Protein AF-A0A0C2VPF4-F1 (afdb_monomer)

Structure (mmCIF, N/CA/C/O backbone):
data_AF-A0A0C2VPF4-F1
#
_entry.id   AF-A0A0C2VPF4-F1
#
loop_
_atom_site.group_PDB
_atom_site.id
_atom_site.type_symbol
_atom_site.label_atom_id
_atom_site.label_alt_id
_atom_site.label_comp_id
_atom_site.label_asym_id
_atom_site.label_entity_id
_atom_site.label_seq_id
_atom_site.pdbx_PDB_ins_code
_atom_site.Cartn_x
_atom_site.Cartn_y
_atom_site.Cartn_z
_atom_site.occupancy
_atom_site.B_iso_or_equiv
_atom_site.auth_seq_id
_atom_site.auth_comp_id
_atom_site.auth_asym_id
_atom_site.auth_atom_id
_atom_site.pdbx_PDB_model_num
ATOM 1 N N . MET A 1 1 ? -31.551 62.924 37.460 1.00 54.66 1 MET A N 1
ATOM 2 C CA . MET A 1 1 ? -31.473 62.066 36.249 1.00 54.66 1 MET A CA 1
ATOM 3 C C . MET A 1 1 ? -30.153 61.297 36.089 1.00 54.66 1 MET A C 1
ATOM 5 O O . MET A 1 1 ? -30.202 60.174 35.614 1.00 54.66 1 MET A O 1
ATOM 9 N N . ARG A 1 2 ? -28.993 61.809 36.541 1.00 56.03 2 ARG A N 1
ATOM 10 C CA . ARG A 1 2 ? -27.672 61.165 36.336 1.00 56.03 2 ARG A CA 1
ATOM 11 C C . ARG A 1 2 ? -2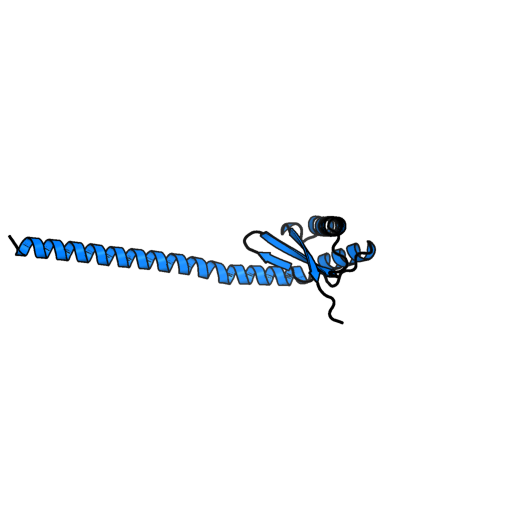7.481 59.780 36.994 1.00 56.03 2 ARG A C 1
ATOM 13 O O . ARG A 1 2 ? -26.841 58.923 36.407 1.00 56.03 2 ARG A O 1
ATOM 20 N N . LYS A 1 3 ? -28.084 59.518 38.164 1.00 55.19 3 LYS A N 1
ATOM 21 C CA . LYS A 1 3 ? -27.936 58.231 38.885 1.00 55.19 3 LYS A CA 1
ATOM 22 C C . LYS A 1 3 ? -28.612 57.036 38.186 1.00 55.19 3 LYS A C 1
ATOM 24 O O . LYS A 1 3 ? -28.096 55.930 38.261 1.00 55.19 3 LYS A O 1
ATOM 29 N N . LYS A 1 4 ? -29.728 57.257 37.473 1.00 56.31 4 LYS A N 1
ATOM 30 C CA . LYS A 1 4 ? -30.433 56.199 36.720 1.00 56.31 4 LYS A CA 1
ATOM 31 C C . LYS A 1 4 ? -29.653 55.774 35.468 1.00 56.31 4 LYS A C 1
ATOM 33 O O . LYS A 1 4 ? -29.591 54.591 35.174 1.00 56.31 4 LYS A O 1
ATOM 38 N N . LEU A 1 5 ? -29.001 56.725 34.793 1.00 59.06 5 LEU A N 1
ATOM 39 C CA . LEU A 1 5 ? -28.137 56.462 33.634 1.00 59.06 5 LEU A CA 1
ATOM 40 C C . LEU A 1 5 ? -26.911 55.616 34.002 1.00 59.06 5 LEU A C 1
ATOM 42 O O . LEU A 1 5 ? -26.599 54.663 33.300 1.00 59.06 5 LEU A O 1
ATOM 46 N N . ILE A 1 6 ? -26.274 55.904 35.142 1.00 63.75 6 ILE A N 1
ATOM 47 C CA . ILE A 1 6 ? -25.123 55.127 35.630 1.00 63.75 6 ILE A CA 1
ATOM 48 C C . ILE A 1 6 ? -25.530 53.678 35.938 1.00 63.75 6 ILE A C 1
ATOM 50 O O . ILE A 1 6 ? -24.809 52.748 35.589 1.00 63.75 6 ILE A O 1
ATOM 54 N N . PHE A 1 7 ? -26.706 53.477 36.541 1.00 64.50 7 PHE A N 1
ATOM 55 C CA . PHE A 1 7 ? -27.205 52.140 36.869 1.00 64.50 7 PHE A CA 1
ATOM 56 C C . PHE A 1 7 ? -27.530 51.314 35.612 1.00 64.50 7 PHE A C 1
ATOM 58 O O . PHE A 1 7 ? -27.211 50.131 35.554 1.00 64.50 7 PHE A O 1
ATOM 65 N N . ILE A 1 8 ? -28.090 51.948 34.575 1.00 65.44 8 ILE A N 1
ATOM 66 C CA . ILE A 1 8 ? -28.362 51.298 33.282 1.00 65.44 8 ILE A CA 1
ATOM 67 C C . ILE A 1 8 ? -27.052 50.916 32.579 1.00 65.44 8 ILE A C 1
ATOM 69 O O . ILE A 1 8 ? -26.933 49.790 32.103 1.00 65.44 8 ILE A O 1
ATOM 73 N N . CYS A 1 9 ? -26.046 51.801 32.584 1.00 62.06 9 CYS A N 1
ATOM 74 C CA . CYS A 1 9 ? -24.726 51.503 32.022 1.00 62.06 9 CYS A CA 1
ATOM 75 C C . CYS A 1 9 ? -24.033 50.328 32.732 1.00 62.06 9 CYS A C 1
ATOM 77 O O . CYS A 1 9 ? -23.428 49.484 32.072 1.00 62.06 9 CYS A O 1
ATOM 79 N N . LEU A 1 10 ? -24.146 50.240 34.062 1.00 67.00 10 LEU A N 1
ATOM 80 C CA . LEU A 1 10 ? -23.574 49.137 34.839 1.00 67.00 10 LEU A CA 1
ATOM 81 C C . LEU A 1 10 ? -24.249 47.800 34.521 1.00 67.00 10 LEU A C 1
ATOM 83 O O . LEU A 1 10 ? -23.554 46.808 34.317 1.00 67.00 10 LEU A O 1
ATOM 87 N N . ILE A 1 11 ? -25.581 47.777 34.409 1.00 68.56 11 ILE A N 1
ATOM 88 C CA . ILE A 1 11 ? -26.317 46.561 34.033 1.00 68.56 11 ILE A CA 1
ATOM 89 C C . ILE A 1 11 ? -25.955 46.139 32.605 1.00 68.56 11 ILE A C 1
ATOM 91 O O . ILE A 1 11 ? -25.679 44.963 32.377 1.00 68.56 11 ILE A O 1
ATOM 95 N N . SER A 1 12 ? -25.877 47.079 31.654 1.00 63.16 12 SER A N 1
ATOM 96 C CA . SER A 1 12 ? -25.485 46.746 30.278 1.00 63.16 12 SER A CA 1
ATOM 97 C C . SER A 1 12 ? -24.060 46.199 30.195 1.00 63.16 12 SER A C 1
ATOM 99 O O . SER A 1 12 ? -23.821 45.241 29.466 1.00 63.16 12 SER A O 1
ATOM 101 N N . LEU A 1 13 ? -23.127 46.748 30.982 1.00 67.38 13 LEU A N 1
ATOM 102 C CA . LEU A 1 13 ? -21.749 46.259 31.032 1.00 67.38 13 LEU A CA 1
ATOM 103 C C . LEU A 1 13 ? -21.697 44.826 31.584 1.00 67.38 13 LEU A C 1
ATOM 105 O O . LEU A 1 13 ? -20.981 43.983 31.053 1.00 67.38 13 LEU A O 1
ATOM 109 N N . LEU A 1 14 ? -22.497 44.536 32.612 1.00 70.12 14 LEU A N 1
ATOM 110 C CA . LEU A 1 14 ? -22.538 43.225 33.257 1.00 70.12 14 LEU A CA 1
ATOM 111 C C . LEU A 1 14 ? -23.118 42.149 32.327 1.00 70.12 14 LEU A C 1
ATOM 113 O O . LEU A 1 14 ? -22.583 41.043 32.258 1.00 70.12 14 LEU A O 1
ATOM 117 N N . VAL A 1 15 ? -24.144 42.496 31.540 1.00 66.50 15 VAL A N 1
ATOM 118 C CA . VAL A 1 15 ? -24.695 41.611 30.501 1.00 66.50 15 VAL A CA 1
ATOM 119 C C . VAL A 1 15 ? -23.650 41.328 29.420 1.00 66.50 15 VAL A C 1
ATOM 121 O O . VAL A 1 15 ? -23.446 40.162 29.095 1.00 66.50 15 VAL A O 1
ATOM 124 N N . ILE A 1 16 ? -22.934 42.349 28.931 1.00 66.88 16 ILE A N 1
ATOM 125 C CA . ILE A 1 16 ? -21.885 42.192 27.904 1.00 66.88 16 ILE A CA 1
ATOM 126 C C . ILE A 1 16 ? -20.739 41.301 28.400 1.00 66.88 16 ILE A C 1
ATOM 128 O O . ILE A 1 16 ? -20.285 40.420 27.675 1.00 66.88 16 ILE A O 1
ATOM 132 N N . VAL A 1 17 ? -20.282 41.486 29.641 1.00 65.00 17 VAL A N 1
ATOM 133 C CA . VAL A 1 17 ? -19.215 40.648 30.216 1.00 65.00 17 VAL A CA 1
ATOM 134 C C . VAL A 1 17 ? 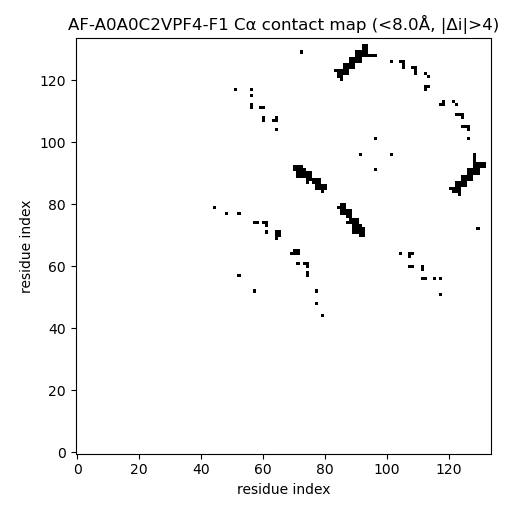-19.688 39.201 30.377 1.00 65.00 17 VAL A C 1
ATOM 136 O O . VAL A 1 17 ? -18.943 38.274 30.057 1.00 65.00 17 VAL A O 1
ATOM 139 N N . SER A 1 18 ? -20.935 38.992 30.812 1.00 58.75 18 SER A N 1
ATOM 140 C CA . SER A 1 18 ? -21.496 37.646 30.983 1.00 58.75 18 SER A CA 1
ATOM 141 C C . SER A 1 18 ? -21.664 36.896 29.657 1.00 58.75 18 SER A C 1
ATOM 143 O O . SER A 1 18 ? -21.317 35.717 29.579 1.00 58.75 18 SER A O 1
ATOM 145 N N . THR A 1 19 ? -22.110 37.570 28.590 1.00 60.06 19 THR A N 1
ATOM 146 C CA . THR A 1 19 ? -22.232 36.961 27.258 1.00 60.06 19 THR A CA 1
ATOM 147 C C . THR A 1 19 ? -20.867 36.666 26.656 1.00 60.06 19 THR A C 1
ATOM 149 O O . THR A 1 19 ? -20.684 35.585 26.099 1.00 60.06 19 THR A O 1
ATOM 152 N N . PHE A 1 20 ? -19.887 37.558 26.830 1.00 59.47 20 PHE A N 1
ATOM 153 C CA . PHE A 1 20 ? -18.517 37.324 26.371 1.00 59.47 20 PHE A CA 1
ATOM 154 C C . PHE A 1 20 ? -17.886 36.106 27.062 1.00 59.47 20 PHE A C 1
ATOM 156 O O . PHE A 1 20 ? -17.248 35.282 26.410 1.00 59.47 20 PHE A O 1
ATOM 163 N N . TYR A 1 21 ? -18.124 35.940 28.367 1.00 58.59 21 TYR A N 1
ATOM 164 C CA . TYR A 1 21 ? -17.644 34.784 29.126 1.00 58.59 21 TYR A CA 1
ATOM 165 C C . TYR A 1 21 ? -18.318 33.473 28.687 1.00 58.59 21 TYR A C 1
ATOM 167 O O . TYR A 1 21 ? -17.647 32.453 28.527 1.00 58.59 21 TYR A O 1
ATOM 175 N N . PHE A 1 22 ? -19.630 33.501 28.428 1.00 54.66 22 PHE A N 1
ATOM 176 C CA . PHE A 1 22 ? -20.379 32.328 27.963 1.00 54.66 22 PHE A CA 1
ATOM 177 C C . PHE A 1 22 ? -19.968 31.899 26.543 1.00 54.66 22 PHE A C 1
ATOM 179 O O . PHE A 1 22 ? -19.790 30.710 26.283 1.00 54.66 22 PHE A O 1
ATOM 186 N N . LEU A 1 23 ? -19.735 32.863 25.643 1.00 53.78 23 LEU A N 1
ATOM 187 C CA . LEU A 1 23 ? -19.184 32.623 24.304 1.00 53.78 23 LEU A CA 1
ATOM 188 C C . LEU A 1 23 ? -17.783 32.005 24.368 1.00 53.78 23 LEU A C 1
ATOM 190 O O . LEU A 1 23 ? -17.514 31.048 23.647 1.00 53.78 23 LEU A O 1
ATOM 194 N N . ASN A 1 24 ? -16.915 32.488 25.262 1.00 51.16 24 ASN A N 1
ATOM 195 C CA . ASN A 1 24 ? -15.571 31.929 25.420 1.00 51.16 24 ASN A CA 1
ATOM 196 C C . ASN A 1 24 ? -15.596 30.497 25.984 1.00 51.16 24 ASN A C 1
ATOM 198 O O . ASN A 1 24 ? -14.803 29.657 25.565 1.00 51.16 24 ASN A O 1
ATOM 202 N N . GLN A 1 25 ? -16.534 30.187 26.885 1.00 48.72 25 GLN A N 1
ATOM 203 C CA . GLN A 1 25 ? -16.735 28.824 27.393 1.00 48.72 25 GLN A CA 1
ATOM 204 C C . GLN A 1 25 ? -17.276 27.865 26.323 1.00 48.72 25 GLN A C 1
ATOM 206 O O . GLN A 1 25 ? -16.831 26.721 26.244 1.00 48.72 25 GLN A O 1
ATOM 211 N N . LEU A 1 26 ? -18.201 28.314 25.469 1.00 50.28 26 LEU A N 1
ATOM 212 C CA . LEU A 1 26 ? -18.677 27.515 24.332 1.00 50.28 26 LEU A CA 1
ATOM 213 C C . LEU A 1 26 ? -17.561 27.262 23.312 1.00 50.28 26 LEU A C 1
ATOM 215 O O . LEU A 1 26 ? -17.425 26.142 22.825 1.00 50.28 26 LEU A O 1
ATOM 219 N N . ASN A 1 27 ? -16.731 28.273 23.045 1.00 45.22 27 ASN A N 1
ATOM 220 C CA . ASN A 1 27 ? -15.617 28.155 22.109 1.00 45.22 27 ASN A CA 1
ATOM 221 C C . ASN A 1 27 ? -14.548 27.180 22.629 1.00 45.22 27 ASN A C 1
ATOM 223 O O . ASN A 1 27 ? -14.109 26.311 21.890 1.00 45.22 27 ASN A O 1
ATOM 227 N N . ASN A 1 28 ? -14.204 27.241 23.922 1.00 37.12 28 ASN A N 1
ATOM 228 C CA . ASN A 1 28 ? -13.236 26.322 24.532 1.00 37.12 28 ASN A CA 1
ATOM 229 C C . ASN A 1 28 ? -13.748 24.872 24.638 1.00 37.12 28 ASN A C 1
ATOM 231 O O . ASN A 1 28 ? -12.959 23.934 24.519 1.00 37.12 28 ASN A O 1
ATOM 235 N N . ASN A 1 29 ? -15.057 24.666 24.818 1.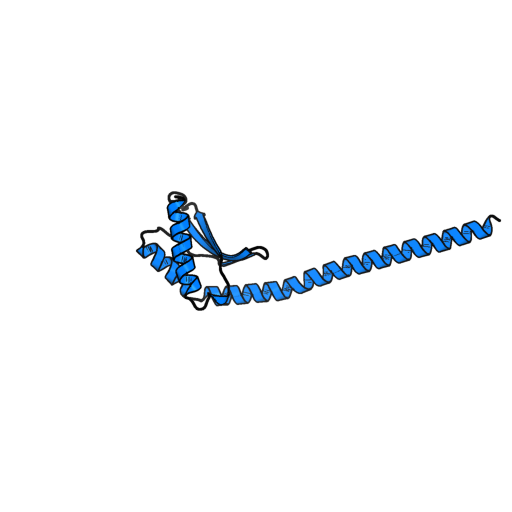00 42.22 29 ASN A N 1
ATOM 236 C CA . ASN A 1 29 ? -15.645 23.322 24.858 1.00 42.22 29 ASN A CA 1
ATOM 237 C C . ASN A 1 29 ? -15.750 22.668 23.469 1.00 42.22 29 ASN A C 1
ATOM 239 O O . ASN A 1 29 ? -15.601 21.449 23.365 1.00 42.22 29 ASN A O 1
ATOM 243 N N . ALA A 1 30 ? -15.946 23.452 22.402 1.00 42.53 30 ALA A N 1
ATOM 244 C CA . ALA A 1 30 ? -15.918 22.945 21.029 1.00 42.53 30 ALA A CA 1
ATOM 245 C C . ALA A 1 30 ? -14.514 22.441 20.638 1.00 42.53 30 ALA A C 1
ATOM 247 O O . ALA A 1 30 ? -14.383 21.355 20.070 1.00 42.53 30 ALA A O 1
ATOM 248 N N . THR A 1 31 ? -13.455 23.157 21.033 1.00 43.19 31 THR A N 1
ATOM 249 C CA . THR A 1 31 ? -12.063 22.737 20.790 1.00 43.19 31 THR A CA 1
ATOM 250 C C . THR A 1 31 ? -11.673 21.499 21.603 1.00 43.19 31 THR A C 1
ATOM 252 O O . THR A 1 31 ? -10.935 20.644 21.111 1.00 43.19 31 THR A O 1
ATOM 255 N N . ALA A 1 32 ? -12.199 21.358 22.826 1.00 41.03 32 ALA A N 1
ATOM 256 C CA . ALA A 1 32 ? -11.958 20.186 23.668 1.00 41.03 32 ALA A CA 1
ATOM 257 C C . ALA A 1 32 ? -12.630 18.913 23.114 1.00 41.03 32 ALA A C 1
ATOM 259 O O . ALA A 1 32 ? -12.034 17.836 23.161 1.00 41.03 32 ALA A O 1
ATOM 260 N N . GLN A 1 33 ? -13.828 19.021 22.525 1.00 43.22 33 GLN A N 1
ATOM 261 C CA . GLN A 1 33 ? -14.473 17.886 21.850 1.00 43.22 33 GLN A CA 1
ATOM 262 C C . GLN A 1 33 ? -13.725 17.467 20.577 1.00 43.22 33 GLN A C 1
ATOM 264 O O . GLN A 1 33 ? -13.598 16.272 20.328 1.00 43.22 33 GLN A O 1
ATOM 269 N N . GLN A 1 34 ? -13.141 18.417 19.840 1.00 43.09 34 GLN A N 1
ATOM 270 C CA . GLN A 1 34 ? -12.341 18.144 18.639 1.00 43.09 34 GLN A CA 1
ATOM 271 C C . GLN A 1 34 ? -10.989 17.466 18.952 1.00 43.09 34 GLN A C 1
ATOM 273 O O . GLN A 1 34 ? -10.495 16.669 18.153 1.00 43.09 34 GLN A O 1
ATOM 278 N N . GLN A 1 35 ? -10.413 17.723 20.133 1.00 43.38 35 GLN A N 1
ATOM 279 C CA . GLN A 1 35 ? -9.200 17.050 20.625 1.00 43.38 35 GLN A CA 1
ATOM 280 C C . GLN A 1 35 ? -9.462 15.661 21.236 1.00 43.38 35 GLN A C 1
ATOM 282 O O . GLN A 1 35 ? -8.582 14.805 21.201 1.00 43.38 35 GLN A O 1
ATOM 287 N N . LEU A 1 36 ? -10.658 15.396 21.768 1.00 43.62 36 LEU A N 1
ATOM 288 C CA . LEU A 1 36 ? -11.007 14.090 22.350 1.00 43.62 36 LEU A CA 1
ATOM 289 C C . LEU A 1 36 ? -11.414 13.045 21.299 1.00 43.62 36 LEU A C 1
ATOM 291 O O . LEU A 1 36 ? -11.139 11.860 21.497 1.00 43.62 36 LEU A O 1
ATOM 295 N N . THR A 1 37 ? -11.994 13.462 20.167 1.00 51.12 37 THR A N 1
ATOM 296 C CA . THR A 1 37 ? -12.157 12.586 18.992 1.00 51.12 37 THR A CA 1
ATOM 297 C C . THR A 1 37 ? -10.812 12.192 18.385 1.00 51.12 37 THR A C 1
ATOM 299 O O . THR A 1 37 ? -10.680 11.064 17.928 1.00 51.12 37 THR A O 1
ATOM 302 N N . SER A 1 38 ? -9.776 13.038 18.470 1.00 60.62 38 SER A N 1
ATOM 303 C CA . SER A 1 38 ? -8.492 12.736 17.829 1.00 60.62 38 SER A CA 1
ATOM 304 C C . SER A 1 38 ? -7.695 11.632 18.529 1.00 60.62 38 SER A C 1
ATOM 306 O O . SER A 1 38 ? -7.117 10.809 17.840 1.00 60.62 38 SER A O 1
ATOM 308 N N . SER A 1 39 ? -7.678 11.528 19.864 1.00 65.69 39 SER A N 1
ATOM 309 C CA . SER A 1 39 ? -6.811 10.532 20.525 1.00 65.69 39 SER A CA 1
ATOM 310 C C . SER A 1 39 ? -7.252 9.087 20.276 1.00 65.69 39 SER A C 1
ATOM 312 O O . SER A 1 39 ? -6.417 8.247 19.956 1.00 65.69 39 SER A O 1
ATOM 314 N N . LYS A 1 40 ? -8.551 8.790 20.420 1.00 74.00 40 LYS A N 1
ATOM 315 C CA . LYS A 1 40 ? -9.076 7.432 20.202 1.00 74.00 40 LYS A CA 1
ATOM 316 C C . LYS A 1 40 ? -9.104 7.069 18.725 1.00 74.00 40 LYS A C 1
ATOM 318 O O . LYS A 1 40 ? -8.754 5.955 18.365 1.00 74.00 40 LYS A O 1
ATOM 323 N N . GLU A 1 41 ? -9.480 8.011 17.865 1.00 75.19 41 GLU A N 1
ATOM 324 C CA . GLU A 1 41 ? -9.495 7.783 16.422 1.00 75.19 41 GLU A CA 1
ATOM 325 C C . GLU A 1 41 ? -8.073 7.582 15.877 1.00 75.19 41 GLU A C 1
ATOM 327 O O . GLU A 1 41 ? -7.846 6.666 15.090 1.00 75.19 41 GLU A O 1
ATOM 332 N N . VAL A 1 42 ? -7.089 8.355 16.354 1.00 78.38 42 VAL A N 1
ATOM 333 C CA . VAL A 1 42 ? -5.669 8.160 16.014 1.00 78.38 42 VAL A CA 1
ATOM 334 C C . VAL A 1 42 ? -5.167 6.805 16.503 1.00 78.38 42 VAL A C 1
ATOM 336 O O . VAL A 1 42 ? -4.498 6.114 15.737 1.00 78.38 42 VAL A O 1
ATOM 339 N N . GLU A 1 43 ? -5.504 6.395 17.726 1.00 81.81 43 GLU A N 1
ATOM 340 C CA . GLU A 1 43 ? -5.143 5.073 18.253 1.00 81.81 43 GLU A CA 1
ATOM 341 C C . GLU A 1 43 ? -5.772 3.944 17.420 1.00 81.81 43 GLU A C 1
ATOM 343 O O . GLU A 1 43 ? -5.086 3.006 17.015 1.00 81.81 43 GLU A O 1
ATOM 348 N N . GLU A 1 44 ? -7.053 4.059 17.062 1.00 84.69 44 GLU A N 1
ATOM 349 C CA . GLU A 1 44 ? -7.724 3.097 16.185 1.00 84.69 44 GLU A CA 1
ATOM 350 C C . GLU A 1 44 ? -7.106 3.038 14.783 1.00 84.69 44 GLU A C 1
ATOM 352 O O . GLU A 1 44 ? -6.975 1.952 14.209 1.00 84.69 44 GLU A O 1
ATOM 357 N N . ILE A 1 45 ? -6.736 4.185 14.209 1.00 83.31 45 ILE A N 1
ATOM 358 C CA . ILE A 1 45 ? -6.052 4.267 12.913 1.00 83.31 45 ILE A CA 1
ATOM 359 C C . ILE A 1 45 ? -4.672 3.612 13.008 1.00 83.31 45 ILE A C 1
ATOM 361 O O . ILE A 1 45 ? -4.319 2.830 12.126 1.00 83.31 45 ILE A O 1
ATOM 365 N N . GLN A 1 46 ? -3.911 3.870 14.073 1.00 82.62 46 GLN A N 1
ATOM 366 C CA . GLN A 1 46 ? -2.605 3.243 14.298 1.00 82.62 46 GLN A CA 1
ATOM 367 C C . GLN A 1 46 ? -2.734 1.724 14.433 1.00 82.62 46 GLN A C 1
ATOM 369 O O . GLN A 1 46 ? -2.048 0.994 13.720 1.00 82.62 46 GLN A O 1
ATOM 374 N N . LEU A 1 47 ? -3.679 1.237 15.241 1.00 86.88 47 LEU A N 1
ATOM 375 C CA . LEU A 1 47 ? -3.946 -0.196 15.392 1.00 86.88 47 LEU A CA 1
ATOM 376 C C . LEU A 1 47 ? -4.353 -0.848 14.064 1.00 86.88 47 LEU A C 1
ATOM 378 O O . LEU A 1 47 ? -3.843 -1.914 13.710 1.00 86.88 47 LEU A O 1
ATOM 382 N N . LYS A 1 48 ? -5.240 -0.207 13.290 1.00 88.06 48 LYS A N 1
ATOM 383 C CA . LYS A 1 48 ? -5.618 -0.683 11.947 1.00 88.06 48 LYS A CA 1
ATOM 384 C C . LYS A 1 48 ? -4.408 -0.705 11.015 1.00 88.06 48 LYS A C 1
ATOM 386 O O . LYS A 1 48 ? -4.224 -1.681 10.294 1.00 88.06 48 LYS A O 1
ATOM 391 N N . MET A 1 49 ? -3.565 0.326 11.044 1.00 85.44 49 MET A N 1
ATOM 392 C CA . MET A 1 49 ? -2.348 0.397 10.235 1.00 85.44 49 MET A CA 1
ATOM 393 C C . MET A 1 49 ? -1.368 -0.727 10.593 1.00 85.44 49 MET A C 1
ATOM 395 O O . MET A 1 49 ? -0.874 -1.407 9.698 1.00 85.44 49 MET A O 1
ATOM 399 N N . GLU A 1 50 ? -1.139 -0.987 11.881 1.00 85.69 50 GLU A N 1
ATOM 400 C CA . GLU A 1 50 ? -0.303 -2.098 12.347 1.00 85.69 50 GLU A CA 1
ATOM 401 C C . GLU A 1 50 ? -0.848 -3.464 11.924 1.00 85.69 50 GLU A C 1
ATOM 403 O O . GLU A 1 50 ? -0.082 -4.343 11.526 1.00 85.69 50 GLU A O 1
ATOM 408 N N . GLN A 1 51 ? -2.168 -3.657 11.995 1.00 87.12 51 GLN A N 1
ATOM 409 C CA . GLN A 1 51 ? -2.814 -4.883 11.527 1.00 87.12 51 GLN A CA 1
ATOM 410 C C . GLN A 1 51 ? -2.650 -5.058 10.017 1.00 87.12 51 GLN A C 1
ATOM 412 O O . GLN A 1 51 ? -2.263 -6.134 9.563 1.00 87.12 51 GLN A O 1
ATOM 417 N N . MET A 1 52 ? -2.901 -4.004 9.240 1.00 87.81 52 MET A N 1
ATOM 418 C CA . MET A 1 52 ? -2.770 -4.049 7.786 1.00 87.81 52 MET A CA 1
ATOM 419 C C . MET A 1 52 ? -1.321 -4.255 7.355 1.00 87.81 52 MET A C 1
ATOM 421 O O . MET A 1 52 ? -1.089 -5.052 6.456 1.00 87.81 52 MET A O 1
ATOM 425 N N . ASN A 1 53 ? -0.342 -3.644 8.030 1.00 83.81 53 ASN A N 1
ATOM 426 C CA . ASN A 1 53 ? 1.088 -3.834 7.748 1.00 83.81 53 ASN A CA 1
ATOM 427 C C . ASN A 1 53 ? 1.553 -5.297 7.897 1.00 83.81 53 ASN A C 1
ATOM 429 O O . ASN A 1 53 ? 2.610 -5.653 7.381 1.00 83.81 53 ASN A O 1
ATOM 433 N N . LYS A 1 54 ? 0.777 -6.158 8.572 1.00 85.69 54 LYS A N 1
ATOM 434 C CA . LYS A 1 54 ? 1.028 -7.610 8.649 1.00 85.69 54 LYS A CA 1
ATOM 435 C C . LYS A 1 54 ? 0.445 -8.391 7.465 1.00 85.69 54 LYS A C 1
ATOM 437 O O . LYS A 1 54 ? 0.757 -9.572 7.311 1.00 85.69 54 LYS A O 1
ATOM 442 N N . SER A 1 55 ? -0.412 -7.774 6.651 1.00 88.44 55 SER A N 1
ATOM 443 C CA . SER A 1 55 ? -0.974 -8.400 5.455 1.00 88.44 55 SER A CA 1
ATOM 444 C C . SER A 1 55 ? 0.117 -8.665 4.418 1.00 88.44 55 SER A C 1
ATOM 446 O O . SER A 1 55 ? 1.009 -7.850 4.181 1.00 88.44 55 SER A O 1
ATOM 448 N N . LYS A 1 56 ? 0.009 -9.813 3.743 1.00 90.44 56 LYS A N 1
ATOM 449 C CA . LYS A 1 56 ? 0.895 -10.181 2.632 1.00 90.44 56 LYS A CA 1
ATOM 450 C C . LYS A 1 56 ? 0.547 -9.457 1.329 1.00 90.44 56 LYS A C 1
ATOM 452 O O . LYS A 1 56 ? 1.311 -9.565 0.375 1.00 90.44 56 LYS A O 1
ATOM 457 N N . VAL A 1 57 ? -0.564 -8.719 1.279 1.00 91.50 57 VAL A N 1
ATOM 458 C CA . VAL A 1 57 ? -1.037 -8.002 0.084 1.00 91.50 57 VAL A CA 1
ATOM 459 C C . VAL A 1 57 ? 0.012 -7.021 -0.434 1.00 91.50 57 VAL A C 1
ATOM 461 O O . VAL A 1 57 ? 0.260 -6.967 -1.634 1.00 91.50 57 VAL A O 1
ATOM 464 N N . PHE A 1 58 ? 0.708 -6.302 0.448 1.00 89.06 58 PHE A N 1
ATOM 465 C CA . PHE A 1 58 ? 1.752 -5.362 0.019 1.00 89.06 58 PHE A CA 1
ATOM 466 C C . PHE A 1 58 ? 2.960 -6.064 -0.608 1.00 89.06 58 PHE A C 1
ATOM 468 O O . PHE A 1 58 ? 3.509 -5.579 -1.599 1.00 89.06 58 PHE A O 1
ATOM 475 N N . ASN A 1 59 ? 3.317 -7.248 -0.102 1.00 88.56 59 ASN A N 1
ATOM 476 C CA . ASN A 1 59 ? 4.354 -8.076 -0.715 1.00 88.56 59 ASN A CA 1
ATOM 477 C C . ASN A 1 59 ? 3.898 -8.588 -2.083 1.00 88.56 59 ASN A C 1
ATOM 479 O O . ASN A 1 59 ? 4.650 -8.478 -3.040 1.00 88.56 59 ASN A O 1
ATOM 483 N N . GLN A 1 60 ? 2.644 -9.035 -2.215 1.00 91.62 60 GLN A N 1
ATOM 484 C CA . GLN A 1 60 ? 2.087 -9.454 -3.508 1.00 91.62 60 GLN A CA 1
ATOM 485 C C . GLN A 1 60 ? 2.112 -8.326 -4.545 1.00 91.62 60 GLN A C 1
ATOM 487 O O . GLN A 1 60 ? 2.382 -8.580 -5.718 1.00 91.62 60 GLN A O 1
ATOM 492 N N . ILE A 1 61 ? 1.856 -7.081 -4.130 1.00 91.75 61 ILE A N 1
ATOM 493 C CA . ILE A 1 61 ? 1.988 -5.917 -5.013 1.00 91.75 61 ILE A CA 1
ATOM 494 C C . ILE A 1 61 ? 3.445 -5.745 -5.444 1.00 91.75 61 ILE A C 1
ATOM 496 O O . ILE A 1 61 ? 3.711 -5.638 -6.639 1.00 91.75 61 ILE A O 1
ATOM 500 N N . THR A 1 62 ? 4.391 -5.768 -4.502 1.00 89.38 62 THR A N 1
ATOM 501 C CA . THR A 1 62 ? 5.826 -5.664 -4.813 1.00 89.38 62 THR A CA 1
ATOM 502 C C . THR A 1 62 ? 6.292 -6.775 -5.753 1.00 89.38 62 THR A C 1
ATOM 504 O O . THR A 1 62 ? 6.990 -6.492 -6.729 1.00 89.38 62 THR A O 1
ATOM 507 N N . ASP A 1 63 ? 5.860 -8.012 -5.521 1.00 91.06 63 ASP A N 1
ATOM 508 C CA . ASP A 1 63 ? 6.182 -9.169 -6.356 1.00 91.06 63 ASP A CA 1
ATOM 509 C C . ASP A 1 63 ? 5.603 -9.003 -7.763 1.00 91.06 63 ASP A C 1
ATOM 511 O O . ASP A 1 63 ? 6.309 -9.187 -8.756 1.00 91.06 63 ASP A O 1
ATOM 515 N N . LYS A 1 64 ? 4.334 -8.588 -7.871 1.00 92.88 64 LYS A N 1
ATOM 516 C CA . LYS A 1 64 ? 3.667 -8.374 -9.162 1.00 92.88 64 LYS A CA 1
ATOM 517 C C . LYS A 1 64 ? 4.313 -7.233 -9.944 1.00 92.88 64 LYS A C 1
ATOM 519 O O . LYS A 1 64 ? 4.505 -7.360 -11.151 1.00 92.88 64 LYS A O 1
ATOM 524 N N . LEU A 1 65 ? 4.693 -6.142 -9.283 1.00 91.62 65 LEU A N 1
ATOM 525 C CA . LEU A 1 65 ? 5.418 -5.038 -9.916 1.00 91.62 65 LEU A CA 1
ATOM 526 C C . LEU A 1 65 ? 6.824 -5.469 -10.360 1.00 91.62 65 LEU A C 1
ATOM 528 O O . LEU A 1 65 ? 7.228 -5.181 -11.485 1.00 91.62 65 LEU A O 1
ATOM 532 N N . THR A 1 66 ? 7.540 -6.226 -9.528 1.00 89.56 66 THR A N 1
ATOM 533 C CA . THR A 1 66 ? 8.872 -6.749 -9.867 1.00 89.56 66 THR A CA 1
ATOM 534 C C . THR A 1 66 ? 8.808 -7.720 -11.050 1.00 89.56 66 THR A C 1
ATOM 536 O O . THR A 1 66 ? 9.623 -7.624 -11.966 1.00 89.56 66 THR A O 1
ATOM 539 N N . ALA A 1 67 ? 7.794 -8.590 -11.098 1.00 91.56 67 ALA A N 1
ATOM 540 C CA . ALA A 1 67 ? 7.545 -9.498 -12.220 1.00 91.56 67 ALA A CA 1
ATOM 541 C C . ALA A 1 67 ? 7.229 -8.760 -13.536 1.00 91.56 67 ALA A C 1
ATOM 543 O O . ALA A 1 67 ? 7.522 -9.272 -14.613 1.00 91.56 67 ALA A O 1
ATOM 544 N N . ASN A 1 68 ? 6.682 -7.542 -13.459 1.00 89.88 68 ASN A N 1
ATOM 545 C CA . ASN A 1 68 ? 6.470 -6.652 -14.606 1.00 89.88 68 ASN A CA 1
ATOM 546 C C . ASN A 1 68 ? 7.685 -5.743 -14.896 1.00 89.88 68 ASN A C 1
ATOM 548 O O . ASN A 1 68 ? 7.568 -4.761 -15.624 1.00 89.88 68 ASN A O 1
ATOM 552 N N . ASN A 1 69 ? 8.867 -6.073 -14.362 1.00 88.19 69 ASN A N 1
ATOM 553 C CA . ASN A 1 69 ? 10.128 -5.347 -14.552 1.00 88.19 69 ASN A CA 1
ATOM 554 C C . ASN A 1 69 ? 10.157 -3.918 -13.976 1.00 88.19 69 ASN A C 1
ATOM 556 O O . ASN A 1 69 ? 11.015 -3.112 -14.357 1.00 88.19 69 ASN A O 1
ATOM 560 N N . TYR A 1 70 ? 9.276 -3.585 -13.028 1.00 87.75 70 TYR A N 1
ATOM 561 C CA . TYR A 1 70 ? 9.399 -2.333 -12.283 1.00 87.75 70 TYR A CA 1
ATOM 562 C C . TYR A 1 70 ? 10.416 -2.494 -11.154 1.00 87.75 70 TYR A C 1
ATOM 564 O O . TYR A 1 70 ? 10.318 -3.385 -10.313 1.00 87.75 70 TYR A O 1
ATOM 572 N N . LYS A 1 71 ? 11.394 -1.586 -11.095 1.00 84.25 71 LYS A N 1
ATOM 573 C CA . LYS A 1 71 ? 12.315 -1.496 -9.958 1.00 84.25 71 LYS A CA 1
ATOM 574 C C . LYS A 1 71 ? 11.616 -0.772 -8.808 1.00 84.25 71 LYS A C 1
ATOM 576 O O . LYS A 1 71 ? 11.400 0.434 -8.904 1.00 84.25 71 LYS A O 1
ATOM 581 N N . ILE A 1 72 ? 11.299 -1.497 -7.739 1.00 81.38 72 ILE A N 1
ATOM 582 C CA . ILE A 1 72 ? 10.667 -0.972 -6.522 1.00 81.38 72 ILE A CA 1
ATOM 583 C C . ILE A 1 72 ? 11.721 -0.909 -5.412 1.00 81.38 72 ILE A C 1
ATOM 585 O O . ILE A 1 72 ? 12.464 -1.865 -5.204 1.00 81.38 72 ILE A O 1
ATOM 589 N N . LEU A 1 73 ? 11.831 0.2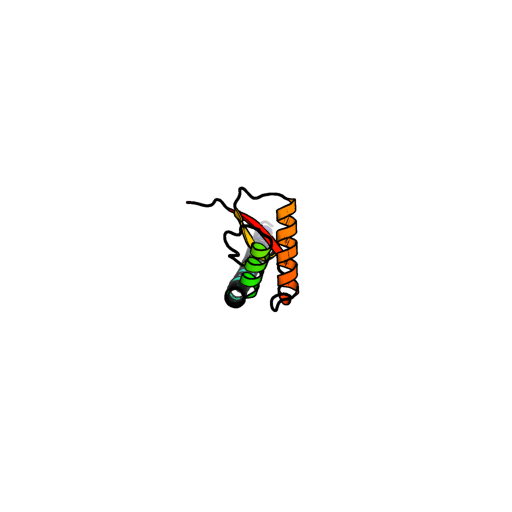34 -4.731 1.00 73.44 73 LEU A N 1
ATOM 590 C CA . LEU A 1 73 ? 12.753 0.407 -3.595 1.00 73.44 73 LEU A CA 1
ATOM 591 C C . LEU A 1 73 ? 12.135 -0.086 -2.282 1.00 73.44 73 LEU A C 1
ATOM 593 O O . LEU A 1 73 ? 12.850 -0.418 -1.341 1.00 73.44 73 LEU A O 1
ATOM 597 N N . GLY A 1 74 ? 10.808 -0.133 -2.246 1.00 65.12 74 GLY A N 1
ATOM 598 C CA . GLY A 1 74 ? 9.993 -0.704 -1.188 1.00 65.12 74 GLY A CA 1
ATOM 599 C C . GLY A 1 74 ? 8.532 -0.296 -1.372 1.00 65.12 74 GLY A C 1
ATOM 600 O O . GLY A 1 74 ? 8.236 0.761 -1.934 1.00 65.12 74 GLY A O 1
ATOM 601 N N . SER A 1 75 ? 7.616 -1.131 -0.896 1.00 60.22 75 SER A N 1
ATOM 602 C CA . SER A 1 75 ? 6.211 -0.774 -0.700 1.00 60.22 75 SER A CA 1
ATOM 603 C C . SER A 1 75 ? 5.998 -0.478 0.779 1.00 60.22 75 SER A C 1
ATOM 605 O O . SER A 1 75 ? 5.516 -1.325 1.535 1.00 60.22 75 SER A O 1
ATOM 607 N N . THR A 1 76 ? 6.470 0.677 1.228 1.00 59.06 76 THR A N 1
ATOM 608 C CA . THR A 1 76 ? 6.510 0.979 2.657 1.00 59.06 76 THR A CA 1
ATOM 609 C C . THR A 1 76 ? 5.663 2.200 2.946 1.00 59.06 76 THR A C 1
ATOM 611 O O . THR A 1 76 ? 5.818 3.243 2.321 1.00 59.06 76 THR A O 1
ATOM 614 N N . ALA A 1 77 ? 4.839 2.045 3.976 1.00 60.47 77 ALA A N 1
ATOM 615 C CA . ALA A 1 77 ? 3.973 3.038 4.587 1.00 60.47 77 ALA A CA 1
ATOM 616 C C . ALA A 1 77 ? 2.625 3.211 3.886 1.00 60.47 77 ALA A C 1
ATOM 618 O O . ALA A 1 77 ? 2.412 4.079 3.041 1.00 60.47 77 ALA A O 1
ATOM 619 N N . ILE A 1 78 ? 1.667 2.418 4.364 1.00 68.44 78 ILE A N 1
ATOM 620 C CA . ILE A 1 78 ? 0.297 2.900 4.472 1.00 68.44 78 ILE A CA 1
ATOM 621 C C . ILE A 1 78 ? 0.343 4.252 5.192 1.00 68.44 78 ILE A C 1
ATOM 623 O O . ILE A 1 78 ? 0.903 4.357 6.282 1.00 68.44 78 ILE A O 1
ATOM 627 N N . GLN A 1 79 ? -0.245 5.279 4.597 1.00 76.75 79 GLN A N 1
ATOM 628 C CA . GLN A 1 79 ? -0.537 6.533 5.276 1.00 76.75 79 GLN A CA 1
ATOM 629 C C . GLN A 1 79 ? -2.045 6.680 5.409 1.00 76.75 79 GLN A C 1
ATOM 631 O O . GLN A 1 79 ? -2.804 6.206 4.567 1.00 76.75 79 GLN A O 1
ATOM 636 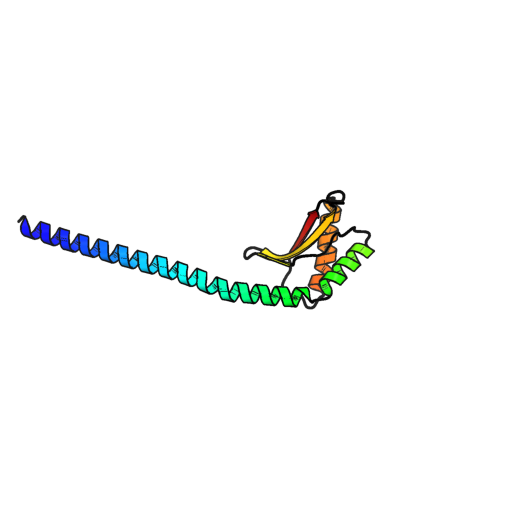N N . TYR A 1 80 ? -2.478 7.339 6.475 1.00 69.31 80 TYR A N 1
ATOM 637 C CA . TYR A 1 80 ? -3.853 7.787 6.610 1.00 69.31 80 TYR A CA 1
ATOM 638 C C . TYR A 1 80 ? -3.869 9.309 6.566 1.00 69.31 80 TYR A C 1
ATOM 640 O O . TYR A 1 80 ? -3.135 9.963 7.308 1.00 69.31 80 TYR A O 1
ATOM 648 N N . ASN A 1 81 ? -4.694 9.864 5.688 1.00 73.69 81 ASN A N 1
ATOM 649 C CA . ASN A 1 81 ? -4.978 11.289 5.627 1.00 73.69 81 ASN A CA 1
ATOM 650 C C . ASN A 1 81 ? -6.497 11.464 5.727 1.00 73.69 81 ASN A C 1
ATOM 652 O O . ASN A 1 81 ? -7.229 10.823 4.985 1.00 73.69 81 ASN A O 1
ATOM 656 N N . VAL A 1 82 ? -6.968 12.350 6.605 1.00 67.12 82 VAL A N 1
ATOM 657 C CA . VAL A 1 82 ? -8.401 12.646 6.781 1.00 67.12 82 VAL A CA 1
ATOM 658 C C . VAL A 1 82 ? -9.075 13.054 5.460 1.00 67.12 82 VAL A C 1
ATOM 660 O O . VAL A 1 82 ? -10.228 12.711 5.229 1.00 67.12 82 VAL A O 1
ATOM 663 N N . GLU A 1 83 ? -8.351 13.727 4.566 1.00 73.88 83 GLU A N 1
ATOM 664 C CA . GLU A 1 83 ? -8.860 14.173 3.263 1.00 73.88 83 GLU A CA 1
ATOM 665 C C . GLU A 1 83 ? -8.934 13.045 2.224 1.00 73.88 83 GLU A C 1
ATOM 667 O O . GLU A 1 83 ? -9.848 13.017 1.406 1.00 73.88 83 GLU A O 1
ATOM 672 N N . ASN A 1 84 ? -7.961 12.126 2.231 1.00 69.00 84 ASN A N 1
ATOM 673 C CA . ASN A 1 84 ? -7.760 11.137 1.159 1.00 69.00 84 ASN A CA 1
ATOM 674 C C . ASN A 1 84 ? -7.973 9.682 1.615 1.00 69.00 84 ASN A C 1
ATOM 676 O O . ASN A 1 84 ? -7.794 8.753 0.828 1.00 69.00 84 ASN A O 1
ATOM 680 N N . GLY A 1 85 ? -8.322 9.476 2.884 1.00 84.81 85 GLY A N 1
ATOM 681 C CA . GLY A 1 85 ? -8.431 8.171 3.520 1.00 84.81 85 GLY A CA 1
ATOM 682 C C . GLY A 1 85 ? -7.095 7.429 3.589 1.00 84.81 85 GLY A C 1
ATOM 683 O O . GLY A 1 85 ? -6.038 8.004 3.870 1.00 84.81 85 GLY A O 1
ATOM 684 N N . TRP A 1 86 ? -7.155 6.121 3.348 1.00 88.38 86 TRP A N 1
ATOM 685 C CA . TRP A 1 86 ? -5.986 5.252 3.312 1.00 88.38 86 TRP A CA 1
ATOM 686 C C . TRP A 1 86 ? -5.223 5.416 1.995 1.00 88.38 86 TRP A C 1
ATOM 688 O O . TRP A 1 86 ? -5.791 5.345 0.904 1.00 88.38 86 TRP A O 1
ATOM 698 N N . VAL A 1 87 ? -3.913 5.609 2.095 1.00 88.44 87 V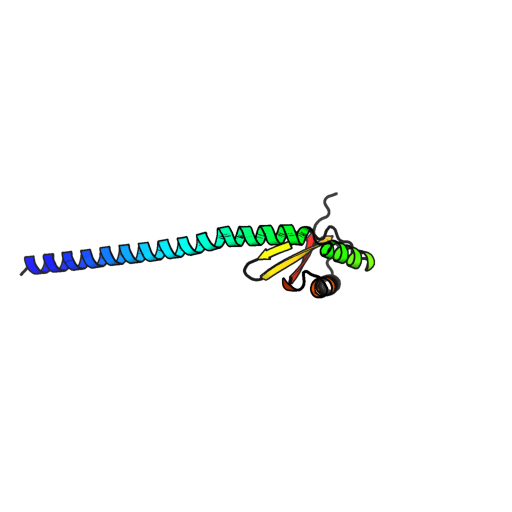AL A N 1
ATOM 699 C CA . VAL A 1 87 ? -3.001 5.802 0.967 1.00 88.44 87 VAL A CA 1
ATOM 700 C C . VAL A 1 87 ? -1.930 4.725 1.024 1.00 88.44 87 VAL A C 1
ATOM 702 O O . VAL A 1 87 ? -1.214 4.605 2.015 1.00 88.44 87 VAL A O 1
ATOM 705 N N . PHE A 1 88 ? -1.798 3.950 -0.043 1.00 89.81 88 PHE A N 1
ATOM 706 C CA . PHE A 1 88 ? -0.715 2.997 -0.228 1.00 89.81 88 PHE A CA 1
ATOM 707 C C . PHE A 1 88 ? 0.408 3.645 -1.039 1.00 89.81 88 PHE A C 1
ATOM 709 O O . PHE A 1 88 ? 0.183 4.133 -2.150 1.00 89.81 88 PHE A O 1
ATOM 716 N N . ILE A 1 89 ? 1.613 3.671 -0.468 1.00 88.50 89 ILE A N 1
ATOM 717 C CA . ILE A 1 89 ? 2.771 4.347 -1.051 1.00 88.50 89 ILE A CA 1
ATOM 718 C C . ILE A 1 89 ? 3.745 3.335 -1.640 1.00 88.50 89 ILE A C 1
ATOM 720 O O . ILE A 1 89 ? 4.112 2.346 -1.004 1.00 88.50 89 ILE A O 1
ATOM 724 N N . ILE A 1 90 ? 4.182 3.622 -2.863 1.00 88.44 90 ILE A N 1
ATOM 725 C CA . ILE A 1 90 ? 5.149 2.818 -3.604 1.00 88.44 90 ILE A CA 1
ATOM 726 C C . ILE A 1 90 ? 6.349 3.699 -3.921 1.00 88.44 90 ILE A C 1
ATOM 728 O O . ILE A 1 90 ? 6.239 4.645 -4.705 1.00 88.44 90 ILE A O 1
ATOM 732 N N . ASP A 1 91 ? 7.496 3.373 -3.330 1.00 86.06 91 ASP A N 1
ATOM 733 C CA . ASP A 1 91 ? 8.744 4.083 -3.583 1.00 86.06 91 ASP A CA 1
ATOM 734 C C . ASP A 1 91 ? 9.440 3.488 -4.818 1.00 86.06 91 ASP A C 1
ATOM 736 O O . ASP A 1 91 ? 9.840 2.317 -4.833 1.00 86.06 91 ASP A O 1
ATOM 740 N N . ILE A 1 92 ? 9.642 4.312 -5.848 1.00 86.25 92 ILE A N 1
ATOM 741 C CA . ILE A 1 92 ? 10.388 3.949 -7.062 1.00 86.25 92 ILE A CA 1
ATOM 742 C C . ILE A 1 92 ? 11.665 4.783 -7.194 1.00 86.25 92 ILE A C 1
ATOM 744 O O . ILE A 1 92 ? 11.720 5.908 -6.700 1.00 86.25 92 ILE A O 1
ATOM 748 N N . PRO A 1 93 ? 12.709 4.306 -7.889 1.00 83.81 93 PRO A N 1
ATOM 749 C CA . PRO A 1 93 ? 13.870 5.126 -8.205 1.00 83.81 93 PRO A CA 1
ATOM 750 C C . PRO A 1 93 ? 13.470 6.380 -8.981 1.00 83.81 93 PRO A C 1
ATOM 752 O O . PRO A 1 93 ? 12.765 6.293 -9.987 1.00 83.81 93 PRO A O 1
ATOM 755 N N . LYS A 1 94 ? 13.987 7.546 -8.576 1.00 80.88 94 LYS A N 1
ATOM 756 C CA . LYS A 1 94 ? 13.712 8.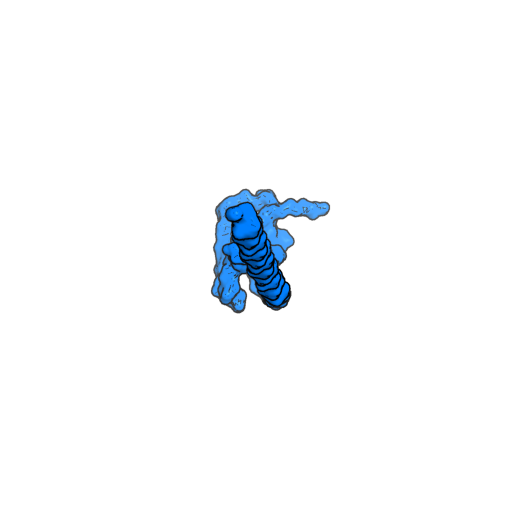827 -9.254 1.00 80.88 94 LYS A CA 1
ATOM 757 C C . LYS A 1 94 ? 14.023 8.813 -10.758 1.00 80.88 94 LYS A C 1
ATOM 759 O O . LYS A 1 94 ? 13.332 9.472 -11.527 1.00 80.88 94 LYS A O 1
ATOM 764 N N . VAL A 1 95 ? 15.023 8.036 -11.175 1.00 75.38 95 VAL A N 1
ATOM 765 C CA . VAL A 1 95 ? 15.416 7.865 -12.587 1.00 75.38 95 VAL A CA 1
ATOM 766 C C . VAL A 1 95 ? 14.364 7.152 -13.447 1.00 75.38 95 VAL A C 1
ATOM 768 O O . VAL A 1 95 ? 14.430 7.234 -14.666 1.00 75.38 95 VAL A O 1
ATOM 771 N N . ASN A 1 96 ? 13.374 6.497 -12.832 1.00 63.62 96 ASN A N 1
ATOM 772 C CA . ASN A 1 96 ? 12.337 5.724 -13.521 1.00 63.62 96 ASN A CA 1
ATOM 773 C C . ASN A 1 96 ? 10.988 6.458 -13.603 1.00 63.62 96 ASN A C 1
ATOM 775 O O . ASN A 1 96 ? 9.961 5.819 -13.835 1.00 63.62 96 ASN A O 1
ATOM 779 N N . ARG A 1 97 ? 10.965 7.781 -13.395 1.00 66.44 97 ARG A N 1
ATOM 780 C CA . ARG A 1 97 ? 9.726 8.567 -13.409 1.00 66.44 97 ARG A CA 1
ATOM 781 C C . ARG A 1 97 ? 9.272 8.862 -14.841 1.00 66.44 97 ARG A C 1
ATOM 783 O O . ARG A 1 97 ? 9.539 9.927 -15.385 1.00 66.44 97 ARG A O 1
ATOM 790 N N . ASP A 1 98 ? 8.568 7.902 -15.415 1.00 74.81 98 ASP A N 1
ATOM 791 C CA . ASP A 1 98 ? 7.753 8.064 -16.616 1.00 74.81 98 ASP A CA 1
ATOM 792 C C . ASP A 1 98 ? 6.282 8.099 -16.182 1.00 74.81 98 ASP A C 1
ATOM 794 O O . ASP A 1 98 ? 5.851 7.236 -15.415 1.00 74.81 98 ASP A O 1
ATOM 798 N N . ALA A 1 99 ? 5.523 9.099 -16.635 1.00 72.25 99 ALA A N 1
ATOM 799 C CA . ALA A 1 99 ? 4.112 9.251 -16.278 1.00 72.25 99 ALA A CA 1
ATOM 800 C C . ALA A 1 99 ? 3.272 8.033 -16.704 1.00 72.25 99 ALA A C 1
ATOM 802 O O . ALA A 1 99 ? 2.355 7.642 -15.987 1.00 72.25 99 ALA A O 1
ATOM 803 N N . THR A 1 100 ? 3.631 7.384 -17.816 1.00 72.94 100 THR A N 1
ATOM 804 C CA . THR A 1 100 ? 2.968 6.157 -18.287 1.00 72.94 100 THR A CA 1
ATOM 805 C C . THR A 1 100 ? 3.195 5.013 -17.299 1.00 72.94 100 THR A C 1
ATOM 807 O O . THR A 1 100 ? 2.256 4.335 -16.890 1.00 72.94 100 THR A O 1
ATOM 810 N N . LYS A 1 101 ? 4.436 4.867 -16.817 1.00 85.06 101 LYS A N 1
ATOM 811 C CA . LYS A 1 101 ? 4.796 3.855 -15.814 1.00 85.06 101 LYS A CA 1
ATOM 812 C C . LYS A 1 101 ? 4.146 4.135 -14.463 1.00 85.06 101 LYS A C 1
ATOM 814 O O . LYS A 1 101 ? 3.816 3.199 -13.745 1.00 85.06 101 LYS A O 1
ATOM 819 N N . GLU A 1 102 ? 3.956 5.405 -14.105 1.00 89.75 102 GLU A N 1
ATOM 820 C CA . GLU A 1 102 ? 3.271 5.788 -12.867 1.00 89.75 102 GLU A CA 1
ATOM 821 C C . GLU A 1 102 ? 1.825 5.268 -12.839 1.00 89.75 102 GLU A C 1
ATOM 823 O O . GLU A 1 102 ? 1.414 4.646 -11.857 1.00 89.75 102 GLU A O 1
ATOM 828 N N . GLU A 1 103 ? 1.071 5.473 -13.920 1.00 91.81 103 GLU A N 1
ATOM 829 C CA . GLU A 1 103 ? -0.323 5.020 -14.020 1.00 91.81 103 GLU A CA 1
ATOM 830 C C . GLU A 1 103 ? -0.446 3.496 -14.130 1.00 91.81 103 GLU A C 1
ATOM 832 O O . GLU A 1 103 ? -1.343 2.898 -13.526 1.00 91.81 103 GLU A O 1
ATOM 837 N N . GLU A 1 104 ? 0.486 2.834 -14.817 1.00 92.50 104 GLU A N 1
ATOM 838 C CA . GLU A 1 104 ? 0.550 1.369 -14.847 1.00 92.50 104 GLU A CA 1
ATOM 839 C C . GLU A 1 104 ? 0.802 0.785 -13.449 1.00 92.50 104 GLU A C 1
ATOM 841 O O . GLU A 1 104 ? 0.080 -0.116 -13.012 1.00 92.50 104 GLU A O 1
ATOM 846 N N . ILE A 1 105 ? 1.764 1.341 -12.700 1.00 92.00 105 ILE A N 1
ATOM 847 C CA . ILE A 1 105 ? 2.046 0.928 -11.317 1.00 92.00 105 ILE A CA 1
ATOM 848 C C . ILE A 1 105 ? 0.806 1.124 -10.438 1.00 92.00 105 ILE A C 1
ATOM 850 O O . ILE A 1 105 ? 0.447 0.218 -9.676 1.00 92.00 105 ILE A O 1
ATOM 854 N N . LYS A 1 106 ? 0.126 2.276 -10.547 1.00 93.88 106 LYS A N 1
ATOM 855 C CA . LYS A 1 106 ? -1.126 2.533 -9.814 1.00 93.88 106 LYS A CA 1
ATOM 856 C C . LYS A 1 106 ? -2.194 1.500 -10.155 1.00 93.88 106 LYS A C 1
ATOM 858 O O . LYS A 1 106 ? -2.823 0.968 -9.243 1.00 93.88 106 LYS A O 1
ATOM 863 N N . THR A 1 107 ? -2.359 1.184 -11.438 1.00 95.38 107 THR A N 1
ATOM 864 C CA . THR A 1 107 ? -3.363 0.232 -11.929 1.00 95.38 107 THR A CA 1
ATOM 865 C C . THR A 1 107 ? -3.111 -1.174 -11.395 1.00 95.38 107 THR A C 1
ATOM 867 O O . THR A 1 107 ? -4.007 -1.767 -10.797 1.00 95.38 107 THR A O 1
ATOM 870 N N . ILE A 1 108 ? -1.883 -1.685 -11.530 1.00 94.38 108 ILE A N 1
ATOM 871 C CA . ILE A 1 108 ? -1.504 -3.017 -11.031 1.00 94.38 108 ILE A CA 1
ATOM 872 C C . ILE A 1 108 ? -1.720 -3.107 -9.518 1.00 94.38 108 ILE A C 1
ATOM 874 O O . ILE A 1 108 ? -2.275 -4.087 -9.020 1.00 94.38 108 ILE A O 1
ATOM 878 N N . SER A 1 109 ? -1.296 -2.078 -8.785 1.00 94.00 109 SER A N 1
ATOM 879 C CA . SER A 1 109 ? -1.394 -2.051 -7.323 1.00 94.00 109 SER A CA 1
ATOM 880 C C . SER A 1 109 ? -2.844 -1.999 -6.859 1.00 94.00 109 SER A C 1
ATOM 882 O O . SER A 1 109 ? -3.230 -2.738 -5.954 1.00 94.00 109 SER A O 1
ATOM 884 N N . LYS A 1 110 ? -3.663 -1.167 -7.512 1.00 94.81 110 LYS A N 1
ATOM 885 C CA . LYS A 1 110 ? -5.091 -1.056 -7.223 1.00 94.81 110 LYS A CA 1
ATOM 886 C C . LYS A 1 110 ? -5.830 -2.357 -7.516 1.00 94.81 110 LYS A C 1
ATOM 888 O O . LYS A 1 110 ? -6.608 -2.799 -6.684 1.00 94.81 110 LYS A O 1
ATOM 893 N N . GLU A 1 111 ? -5.516 -3.027 -8.623 1.00 95.75 111 GLU A N 1
ATOM 894 C CA . GLU A 1 111 ? -6.112 -4.325 -8.956 1.00 95.75 111 GLU A CA 1
ATOM 895 C C . GLU A 1 111 ? -5.877 -5.374 -7.855 1.00 95.75 111 GLU A C 1
ATOM 897 O O . GLU A 1 111 ? -6.770 -6.159 -7.539 1.00 95.75 111 GLU A O 1
ATOM 902 N N . VAL A 1 112 ? -4.678 -5.397 -7.263 1.00 94.94 112 VAL A N 1
ATOM 903 C CA . VAL A 1 112 ? -4.361 -6.314 -6.159 1.00 94.94 112 VAL A CA 1
ATOM 904 C C . VAL A 1 112 ? -5.091 -5.904 -4.877 1.00 94.94 112 VAL A C 1
ATOM 906 O O . VAL A 1 112 ? -5.676 -6.763 -4.220 1.00 94.94 112 VAL A O 1
ATOM 909 N N . LEU A 1 113 ? -5.113 -4.610 -4.540 1.00 93.94 113 LEU A N 1
ATOM 910 C CA . LEU A 1 113 ? -5.817 -4.093 -3.358 1.00 93.94 113 LEU A CA 1
ATOM 911 C C . LEU A 1 113 ? -7.324 -4.377 -3.422 1.00 93.94 113 LEU A C 1
ATOM 913 O O . LEU A 1 113 ? -7.883 -4.909 -2.461 1.00 93.94 113 LEU A O 1
ATOM 917 N N . ASP A 1 114 ? -7.951 -4.116 -4.568 1.00 94.75 114 ASP A N 1
ATOM 918 C CA . ASP A 1 114 ? -9.390 -4.294 -4.792 1.00 94.75 114 ASP A CA 1
ATOM 919 C C . ASP A 1 114 ? -9.812 -5.775 -4.737 1.00 94.75 114 ASP A C 1
ATOM 921 O O . ASP A 1 114 ? -10.951 -6.085 -4.391 1.00 94.75 114 ASP A O 1
ATOM 925 N N . LYS A 1 115 ? -8.892 -6.706 -5.026 1.00 95.56 115 LYS A N 1
ATOM 926 C CA . LYS A 1 115 ? -9.122 -8.164 -4.959 1.00 95.56 115 LYS A CA 1
ATOM 927 C C . LYS A 1 115 ? -8.719 -8.799 -3.624 1.00 95.56 115 LYS A C 1
ATOM 929 O O . LYS A 1 115 ? -8.842 -10.013 -3.472 1.00 95.56 115 LYS A O 1
ATOM 934 N N . SER A 1 116 ? -8.222 -8.010 -2.675 1.00 93.88 116 SER A N 1
ATOM 935 C CA . SER A 1 116 ? -7.689 -8.506 -1.403 1.00 93.88 116 SER A CA 1
ATOM 936 C C . SER A 1 116 ? -8.659 -8.357 -0.229 1.00 93.88 116 SER A C 1
ATOM 938 O O . SER A 1 116 ? -9.702 -7.699 -0.319 1.00 93.88 116 SER A O 1
ATOM 940 N N . GLU A 1 117 ? -8.266 -8.891 0.929 1.00 92.31 117 GLU A N 1
ATOM 941 C CA . GLU A 1 117 ? -8.933 -8.654 2.214 1.00 92.31 117 GLU A CA 1
ATOM 942 C C . GLU A 1 117 ? -8.897 -7.180 2.667 1.00 92.31 117 GLU A C 1
ATOM 944 O O . GLU A 1 117 ? -9.616 -6.793 3.596 1.00 92.31 117 GLU A O 1
ATOM 949 N N . LEU A 1 118 ? -8.072 -6.352 2.014 1.00 92.25 118 LEU A N 1
ATOM 950 C CA . LEU A 1 118 ? -7.927 -4.922 2.280 1.00 92.25 118 LEU A CA 1
ATOM 951 C C . LEU A 1 118 ? -8.834 -4.035 1.411 1.00 92.25 118 LEU A C 1
ATOM 953 O O . LEU A 1 118 ? -8.886 -2.826 1.636 1.00 92.25 118 LEU A O 1
ATOM 957 N N . SER A 1 119 ? -9.589 -4.614 0.473 1.00 93.19 119 SER A N 1
ATOM 958 C CA . SER A 1 119 ? -10.515 -3.891 -0.419 1.00 93.19 119 SER A CA 1
ATOM 959 C C . SER A 1 119 ? -11.484 -2.967 0.331 1.00 93.19 119 SER A C 1
ATOM 961 O O . SER A 1 119 ? -11.729 -1.841 -0.089 1.00 93.19 119 SER A O 1
ATOM 963 N N . LYS A 1 120 ? -11.948 -3.383 1.517 1.00 90.75 120 LYS A N 1
ATOM 964 C CA . LYS A 1 120 ? -12.845 -2.604 2.391 1.00 90.75 120 LYS A CA 1
ATOM 965 C C . LYS A 1 120 ? -12.302 -1.238 2.837 1.00 90.75 120 LYS A C 1
ATOM 967 O O . LYS A 1 120 ? -13.075 -0.415 3.319 1.00 90.75 120 LYS A O 1
ATOM 972 N N . TYR A 1 121 ? -10.994 -1.008 2.736 1.00 87.81 121 TYR A N 1
ATOM 973 C CA . TYR A 1 121 ? -10.357 0.242 3.154 1.00 87.81 121 TYR A CA 1
ATOM 974 C C . TYR A 1 121 ? -10.235 1.270 2.018 1.00 87.81 121 TYR A C 1
ATOM 976 O O . TYR A 1 121 ? -9.821 2.393 2.292 1.00 87.81 121 TYR A O 1
ATOM 984 N N . ASN A 1 122 ? -10.613 0.917 0.778 1.00 88.88 122 ASN A N 1
ATOM 985 C CA . ASN A 1 122 ? -10.629 1.815 -0.385 1.00 88.88 122 ASN A CA 1
ATOM 986 C C . ASN A 1 122 ? -9.337 2.635 -0.543 1.00 88.88 122 ASN A C 1
ATOM 988 O O . ASN A 1 122 ? -9.357 3.864 -0.604 1.00 88.88 122 ASN A O 1
ATOM 992 N N . PHE A 1 123 ? -8.202 1.942 -0.596 1.00 90.38 123 PHE A N 1
ATOM 993 C CA . PHE A 1 123 ? -6.898 2.579 -0.719 1.00 90.38 123 PHE A CA 1
ATOM 994 C C . PHE A 1 123 ? -6.775 3.419 -1.997 1.00 90.38 123 PHE A C 1
ATOM 996 O O . PHE A 1 123 ? -7.058 2.963 -3.108 1.00 90.38 123 PHE A O 1
ATOM 1003 N N . SER A 1 124 ? -6.243 4.628 -1.848 1.00 91.19 124 SER A N 1
ATOM 1004 C CA . SER A 1 124 ? -5.615 5.350 -2.954 1.00 91.19 124 SER A CA 1
ATOM 1005 C C . SER A 1 124 ? -4.164 4.886 -3.117 1.00 91.19 124 SER A C 1
ATOM 1007 O O . SER A 1 124 ? -3.522 4.492 -2.146 1.00 91.19 124 SER A O 1
ATOM 1009 N N . VAL A 1 125 ? -3.629 4.910 -4.340 1.00 91.69 125 VAL A N 1
ATOM 1010 C CA . VAL A 1 125 ? -2.238 4.514 -4.614 1.00 91.69 125 VAL A CA 1
ATOM 1011 C C . VAL A 1 125 ? -1.425 5.739 -5.002 1.00 91.69 125 VAL A C 1
ATOM 1013 O O . VAL A 1 125 ? -1.794 6.474 -5.922 1.00 91.69 125 VAL A O 1
ATOM 1016 N N . LYS A 1 126 ? -0.294 5.944 -4.324 1.00 89.75 126 LYS A N 1
ATOM 1017 C CA . LYS A 1 126 ? 0.644 7.031 -4.604 1.00 89.75 126 LYS A CA 1
ATOM 1018 C C . LYS A 1 126 ? 2.023 6.467 -4.914 1.00 89.75 126 LYS A C 1
ATOM 1020 O O . LYS A 1 126 ? 2.598 5.730 -4.120 1.00 89.75 126 LYS A O 1
ATOM 1025 N N . VAL A 1 127 ? 2.571 6.857 -6.057 1.00 88.88 127 VAL A N 1
ATOM 1026 C CA . VAL A 1 127 ? 3.915 6.463 -6.480 1.00 88.88 127 VAL A CA 1
ATOM 1027 C C . VAL A 1 127 ? 4.856 7.624 -6.201 1.00 88.88 127 VAL A C 1
ATOM 1029 O O . VAL A 1 127 ? 4.630 8.741 -6.671 1.00 88.88 127 VAL A O 1
ATOM 1032 N N . LEU A 1 128 ? 5.891 7.380 -5.401 1.00 84.81 128 LEU A N 1
ATOM 1033 C CA . LEU A 1 128 ? 6.843 8.403 -4.993 1.00 84.81 128 LEU A CA 1
ATOM 1034 C C . LEU A 1 128 ? 8.238 8.097 -5.548 1.00 84.81 128 LEU A C 1
ATOM 1036 O O . LEU A 1 128 ? 8.804 7.039 -5.273 1.00 84.81 128 LEU A O 1
ATOM 1040 N N . PRO A 1 129 ? 8.836 9.020 -6.320 1.00 82.94 129 PRO A N 1
ATOM 1041 C CA . PRO A 1 129 ? 10.224 8.889 -6.720 1.00 82.94 129 PRO A CA 1
ATOM 1042 C C . PRO A 1 129 ? 11.145 9.160 -5.523 1.00 82.94 129 PRO A C 1
ATOM 1044 O O . PRO A 1 129 ? 11.106 10.239 -4.930 1.00 82.94 129 PRO A O 1
ATOM 1047 N N . LYS A 1 130 ? 12.030 8.215 -5.214 1.00 81.94 130 LYS A N 1
ATOM 1048 C CA . LYS A 1 130 ? 13.023 8.304 -4.142 1.00 81.94 130 LYS A CA 1
ATOM 1049 C C . LYS A 1 130 ? 14.434 8.212 -4.711 1.00 81.94 130 LYS A C 1
ATOM 1051 O O . LYS A 1 130 ? 14.707 7.471 -5.661 1.00 81.94 130 LYS A O 1
ATOM 1056 N N . ASN A 1 131 ? 15.338 9.006 -4.145 1.00 77.00 131 ASN A N 1
ATOM 1057 C CA . ASN A 1 131 ? 16.758 8.900 -4.454 1.00 77.00 131 ASN A CA 1
ATOM 1058 C C . ASN A 1 131 ? 17.304 7.631 -3.796 1.00 77.00 131 ASN A C 1
ATOM 1060 O O . ASN A 1 131 ? 17.070 7.401 -2.612 1.00 77.00 131 ASN A O 1
ATOM 1064 N N . ILE A 1 132 ? 18.042 6.830 -4.558 1.00 69.81 132 ILE A N 1
ATOM 1065 C CA . ILE A 1 132 ? 18.805 5.714 -4.003 1.00 69.81 132 ILE A CA 1
ATOM 1066 C C . ILE A 1 132 ? 20.052 6.343 -3.378 1.00 69.81 132 ILE A C 1
ATOM 1068 O O . ILE A 1 132 ? 20.892 6.866 -4.108 1.00 69.81 132 ILE A O 1
ATOM 1072 N N . GLN A 1 133 ? 20.130 6.395 -2.048 1.00 60.06 133 GLN A N 1
ATOM 1073 C CA . GLN A 1 133 ? 21.405 6.670 -1.385 1.00 60.06 133 GLN A CA 1
ATOM 1074 C C . GLN A 1 133 ? 22.213 5.371 -1.449 1.00 60.06 133 GLN A C 1
ATOM 1076 O O . GLN A 1 133 ? 21.728 4.340 -0.988 1.00 60.06 133 GLN A O 1
ATOM 1081 N N . ASN A 1 134 ? 23.361 5.423 -2.129 1.00 48.00 134 ASN A N 1
ATOM 1082 C CA . ASN A 1 134 ? 24.345 4.339 -2.153 1.00 48.00 134 ASN A CA 1
ATOM 1083 C C . ASN A 1 134 ? 25.02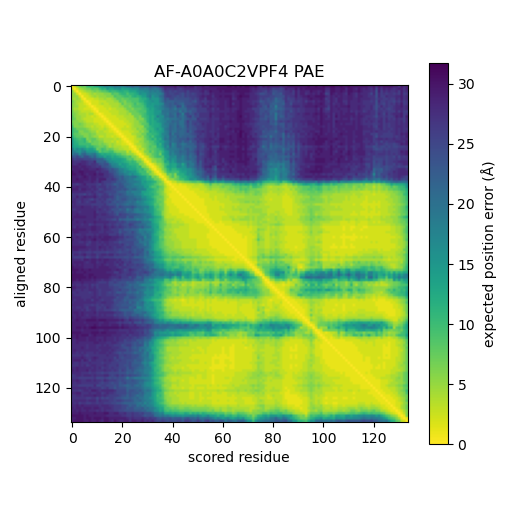7 4.204 -0.794 1.00 48.00 134 ASN A C 1
ATOM 1085 O O . ASN A 1 134 ? 25.287 5.265 -0.181 1.00 48.00 134 ASN A O 1
#

Sequence (134 aa):
MRKKLIFICLISLLVIVSTFYFLNQLNNNATAQQQLTSSKEVEEIQLKMEQMNKSKVFNQITDKLTANNYKILGSTAIQYNVENGWVFIIDIPKVNRDATKEEEIKTISKEVLDKSELSKYNFSVKVLPKNIQN

Secondary structure (DSSP, 8-state):
-HHHHHHHHHHHHHHHHHHHHHHHHHHHHHHHHHHHHHHHHHHHHHHHHHHHTT-THHHHHHHHHHHTT---SB---EEEETTTEEEEEEEEEGGG--HHHHHHHHHHHHHHHHTSTTGGG--EEEEEEE----

Organism: NCBI:txid220754

Foldseek 3Di:
DVVVVVVVVVVVVVVVVVVVVVVVVVVVVVVVVVVVCCPVVVVVVVVVQVVVVPDCLQVVLVVQCVVVVFAWPGFDDFDADPVQGTEGETEGALVPDDVVVQVVSQVSSVVSCCPDPNVVRVYGYDYHHDHDDD

Nearest PDB structures (foldseek):
  1yj7-assembly1_C  TM=4.939E-01  e=2.343E-01  Escherichia coli
  1usp-assembly1_B  TM=5.320E-01  e=3.079E-01  Deinococcus radiodurans R1 = ATCC 13939 = DSM 20539
  2kdn-assembly1_A  TM=5.094E-01  e=3.297E-01  Plasmodium falciparum 3D7
  8hhj-assembly1_A  TM=5.597E-01  e=6.985E-01  Neisseria meningitidis
  2ncl-assembly1_A  TM=3.881E-01  e=2.686E-01  Homo sapiens

Radius of gyration: 27.25 Å; Cα contacts (8 Å, |Δi|>4): 123; chains: 1; bounding box: 56×72×57 Å

Solvent-accessible surface area (backbone atoms only — not comparable to full-atom values): 7643 Å² total; per-residue (Å²): 118,71,72,62,54,53,54,51,51,53,52,53,51,51,52,54,54,51,51,53,52,52,51,52,52,53,54,54,52,54,54,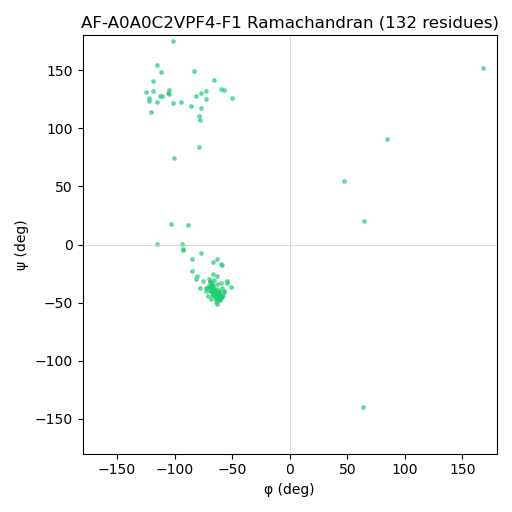50,55,60,55,58,56,44,57,58,51,50,50,51,50,49,53,50,49,58,56,54,72,68,47,64,63,54,54,53,39,50,51,54,40,43,76,71,72,45,71,68,79,42,70,63,56,77,44,78,38,95,90,66,43,32,33,41,32,36,34,26,46,49,91,68,76,41,73,70,55,51,53,51,54,39,49,58,42,46,56,51,40,65,73,39,97,58,33,90,58,62,64,40,70,45,78,41,71,37,81,82,82,128

Mean predicted aligned error: 13.46 Å

pLDDT: mean 75.6, std 16.19, range [37.12, 95.75]